Protein AF-A0AA46C7Y7-F1 (afdb_monomer)

Secondary structure (DSSP, 8-state):
-HHHHHHHHHHHHHHHHHHSS----HHHHHHHHHHHHHHHHHT-HHHHHHTS-TT-EEEEEEEETTEEEEEEEEHHHHHHHHHHHHHHHHHHTTTS-HHHH------------TT-----------

Radius of gyration: 21.52 Å; Cα contacts (8 Å, |Δi|>4): 70; chains: 1; bounding box: 58×38×58 Å

Solvent-accessible surface area (backbone atoms only — not comparable to full-atom values): 7944 Å² total; per-residue (Å²): 110,73,68,57,53,52,50,52,52,51,51,50,51,51,45,48,66,71,74,64,76,78,82,78,49,70,67,58,54,51,50,51,50,52,52,49,52,50,22,60,77,66,44,32,21,64,59,54,38,67,73,52,56,93,87,33,69,47,76,48,74,49,77,49,102,92,47,79,46,80,46,77,38,45,45,70,56,48,33,52,50,35,42,54,50,23,51,54,52,61,65,42,45,83,80,44,56,64,74,81,76,52,89,84,82,86,82,87,78,77,81,77,72,89,86,72,87,84,81,86,81,80,80,79,81,129

pLDDT: mean 71.37, std 18.83, range [26.92, 93.25]

Structure (mmCIF, N/CA/C/O backbone):
data_AF-A0AA46C7Y7-F1
#
_entry.id   AF-A0AA46C7Y7-F1
#
loop_
_atom_site.group_PDB
_atom_site.id
_atom_site.type_symbol
_atom_site.label_atom_id
_atom_site.label_alt_id
_atom_site.label_comp_id
_atom_site.label_asym_id
_atom_site.label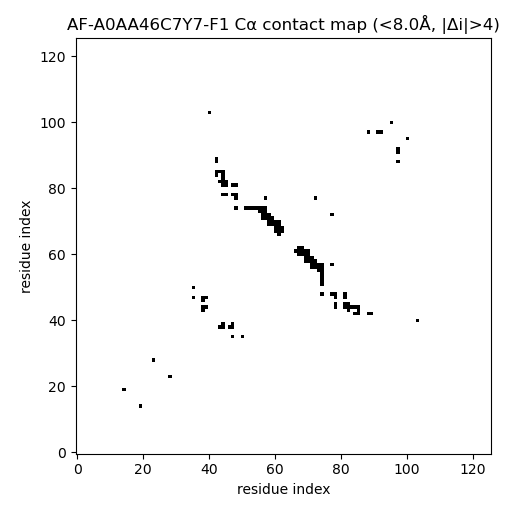_entity_id
_atom_site.label_seq_id
_atom_site.pdbx_PDB_ins_code
_atom_site.Cartn_x
_atom_site.Cartn_y
_atom_site.Cartn_z
_atom_site.occupancy
_atom_site.B_iso_or_equiv
_atom_site.auth_seq_id
_atom_site.auth_comp_id
_atom_site.auth_asym_id
_atom_site.auth_atom_id
_atom_site.pdbx_PDB_model_num
ATOM 1 N N . MET A 1 1 ? -34.610 -6.902 38.353 1.00 65.12 1 MET A N 1
ATOM 2 C CA . MET A 1 1 ? -34.869 -6.695 36.907 1.00 65.12 1 MET A CA 1
ATOM 3 C C . MET A 1 1 ? -33.937 -5.674 36.255 1.00 65.12 1 MET A C 1
ATOM 5 O O . MET A 1 1 ? -33.273 -6.054 35.306 1.00 65.12 1 MET A O 1
ATOM 9 N N . ARG A 1 2 ? -33.803 -4.434 36.758 1.00 75.06 2 ARG A N 1
ATOM 10 C CA . ARG A 1 2 ? -32.923 -3.405 36.148 1.00 75.06 2 ARG A CA 1
ATOM 11 C C . ARG A 1 2 ? -31.462 -3.840 35.938 1.00 75.06 2 ARG A C 1
ATOM 13 O O . ARG A 1 2 ? -30.895 -3.553 34.894 1.00 75.06 2 ARG A O 1
ATOM 20 N N . LEU A 1 3 ? -30.888 -4.580 36.890 1.00 81.44 3 LEU A N 1
ATOM 21 C CA . LEU A 1 3 ? -29.500 -5.056 36.811 1.00 81.44 3 LEU A CA 1
ATOM 22 C C . LEU A 1 3 ? -29.275 -6.090 35.688 1.00 81.44 3 LEU A C 1
ATOM 24 O O . LEU A 1 3 ? -28.250 -6.068 35.019 1.00 81.44 3 LEU A O 1
ATOM 28 N N . LEU A 1 4 ? -30.256 -6.971 35.462 1.00 83.50 4 LEU A N 1
ATOM 29 C CA . LEU A 1 4 ? -30.188 -8.003 34.422 1.00 83.50 4 LEU A CA 1
ATOM 30 C C . LEU A 1 4 ? -30.303 -7.395 33.024 1.00 83.50 4 LEU A C 1
ATOM 32 O O . LEU A 1 4 ? -29.602 -7.817 32.113 1.00 83.50 4 LEU A O 1
ATOM 36 N N . VAL A 1 5 ? -31.142 -6.367 32.875 1.00 83.50 5 VAL A N 1
ATOM 37 C CA . VAL A 1 5 ? -31.267 -5.618 31.619 1.00 83.50 5 VAL A CA 1
ATOM 38 C C . VAL A 1 5 ? -29.961 -4.887 31.301 1.00 83.50 5 VAL A C 1
ATOM 40 O O . VAL A 1 5 ? -29.490 -4.975 30.175 1.00 83.50 5 VAL A O 1
ATOM 43 N N . LEU A 1 6 ? -29.334 -4.258 32.302 1.00 91.12 6 LEU A N 1
ATOM 44 C CA . LEU A 1 6 ? -28.028 -3.601 32.165 1.00 91.12 6 LEU A CA 1
ATOM 45 C C . LEU A 1 6 ? -26.922 -4.570 31.725 1.00 91.12 6 LEU A C 1
ATOM 47 O O . LEU A 1 6 ? -26.170 -4.271 30.795 1.00 91.12 6 LEU A O 1
ATOM 51 N N . LEU A 1 7 ? -26.849 -5.744 32.353 1.00 90.06 7 LEU A N 1
ATOM 52 C CA . LEU A 1 7 ? -25.888 -6.786 31.985 1.00 90.06 7 LEU A CA 1
ATOM 53 C C . LEU A 1 7 ? -26.133 -7.318 30.570 1.00 90.06 7 LEU A C 1
ATOM 55 O O . LEU A 1 7 ? -25.180 -7.476 29.813 1.00 90.06 7 LEU A O 1
ATOM 59 N N . ALA A 1 8 ? -27.394 -7.526 30.186 1.00 87.81 8 ALA A N 1
ATOM 60 C CA . ALA A 1 8 ? -27.744 -7.952 28.835 1.00 87.81 8 ALA A CA 1
ATOM 61 C C . ALA A 1 8 ? -27.352 -6.899 27.786 1.00 87.81 8 ALA A C 1
ATOM 63 O O . ALA A 1 8 ? -26.785 -7.246 26.752 1.00 87.81 8 ALA A O 1
ATOM 64 N N . THR A 1 9 ? -27.575 -5.610 28.064 1.00 85.19 9 THR A N 1
ATOM 65 C CA . THR A 1 9 ? -27.142 -4.528 27.167 1.00 85.19 9 THR A CA 1
ATOM 66 C C . THR A 1 9 ? -25.624 -4.432 27.056 1.00 85.19 9 THR A C 1
ATOM 68 O O . THR A 1 9 ? -25.114 -4.287 25.951 1.00 85.19 9 THR A O 1
ATOM 71 N N . LEU A 1 10 ? -24.883 -4.569 28.159 1.00 88.19 10 LEU A N 1
ATOM 72 C CA . LEU A 1 10 ? -23.416 -4.555 28.129 1.00 88.19 10 LEU A CA 1
ATOM 73 C C . LEU A 1 10 ? -22.853 -5.755 27.364 1.00 88.19 10 LEU A C 1
ATOM 75 O O . LEU A 1 10 ? -21.933 -5.589 26.569 1.00 88.19 10 LEU A O 1
ATOM 79 N N . ALA A 1 11 ? -23.432 -6.942 27.550 1.00 84.19 11 ALA A N 1
ATOM 80 C CA . ALA A 1 11 ? -23.044 -8.141 26.817 1.00 84.19 11 ALA A CA 1
ATOM 81 C C . ALA A 1 11 ? -23.343 -8.021 25.315 1.00 84.19 11 ALA A C 1
ATOM 83 O O . ALA A 1 11 ? -22.519 -8.422 24.499 1.00 84.19 11 ALA A O 1
ATOM 84 N N . ALA A 1 12 ? -24.476 -7.422 24.939 1.00 82.81 12 ALA A N 1
ATOM 85 C CA . ALA A 1 12 ? -24.813 -7.170 23.541 1.00 82.81 12 ALA A CA 1
ATOM 86 C C . ALA A 1 12 ? -23.860 -6.154 22.895 1.00 82.81 12 ALA A C 1
ATOM 88 O O . ALA A 1 12 ? -23.371 -6.391 21.796 1.00 82.81 12 ALA A O 1
ATOM 89 N N . VAL A 1 13 ? -23.536 -5.058 23.589 1.00 79.75 13 VAL A N 1
ATOM 90 C CA . VAL A 1 13 ? -22.577 -4.054 23.101 1.00 79.75 13 VAL A CA 1
ATOM 91 C C . VAL A 1 13 ? -21.178 -4.653 22.978 1.00 79.75 13 VAL A C 1
ATOM 93 O O . VAL A 1 13 ? -20.547 -4.490 21.940 1.00 79.75 13 VAL A O 1
ATOM 96 N N . ALA A 1 14 ? -20.714 -5.402 23.980 1.00 75.44 14 ALA A N 1
ATOM 97 C CA . ALA A 1 14 ? -19.431 -6.098 23.923 1.00 75.44 14 ALA A CA 1
ATOM 98 C C . ALA A 1 14 ? -19.404 -7.148 22.802 1.00 75.44 14 ALA A C 1
ATOM 100 O O . ALA A 1 14 ? -18.421 -7.240 22.077 1.00 75.44 14 ALA A O 1
ATOM 101 N N . GLY A 1 15 ? -20.494 -7.894 22.610 1.00 72.00 15 GLY A N 1
ATOM 102 C CA . GLY A 1 15 ? -20.641 -8.862 21.526 1.00 72.00 15 GLY A CA 1
ATOM 103 C C . GLY A 1 15 ? -20.579 -8.204 20.151 1.00 72.00 15 GLY A C 1
ATOM 104 O O . GLY A 1 15 ? -19.805 -8.636 19.311 1.00 72.00 15 GLY A O 1
ATOM 105 N N . VAL A 1 16 ? -21.311 -7.112 19.928 1.00 69.00 16 VAL A N 1
ATOM 106 C CA . VAL A 1 16 ? -21.261 -6.363 18.661 1.00 69.00 16 VAL A CA 1
ATOM 107 C C . VAL A 1 16 ? -19.881 -5.742 18.439 1.00 69.00 16 VAL A C 1
ATOM 109 O O . VAL A 1 16 ? -19.365 -5.795 17.328 1.00 69.00 16 VAL A O 1
ATOM 112 N N . TYR A 1 17 ? -19.242 -5.212 19.482 1.00 62.38 17 TYR A N 1
ATOM 113 C CA . TYR A 1 17 ? -17.912 -4.609 19.368 1.00 62.38 17 TYR A CA 1
ATOM 114 C C . TYR A 1 17 ? -16.823 -5.646 19.056 1.00 62.38 17 TYR A C 1
ATOM 116 O O . TYR A 1 17 ? -15.897 -5.368 18.299 1.00 62.38 17 TYR A O 1
ATOM 124 N N . ASN A 1 18 ? -16.945 -6.852 19.615 1.00 65.12 18 ASN A N 1
ATOM 125 C CA . ASN A 1 18 ? -15.943 -7.906 19.475 1.00 65.12 18 ASN A CA 1
ATOM 126 C C . ASN A 1 18 ? -16.187 -8.803 18.247 1.00 65.12 18 ASN A C 1
ATOM 128 O O . ASN A 1 18 ? -15.240 -9.311 17.658 1.00 65.12 18 ASN A O 1
ATOM 132 N N . TYR A 1 19 ? -17.447 -8.987 17.843 1.00 57.97 19 TYR A N 1
ATOM 133 C CA . TYR A 1 19 ? -17.847 -9.852 16.726 1.00 57.97 19 TYR A CA 1
ATOM 134 C C . TYR A 1 19 ? -18.083 -9.075 15.421 1.00 57.97 19 TYR A C 1
ATOM 136 O O . TYR A 1 19 ? -18.071 -9.658 14.343 1.00 57.97 19 TYR A O 1
ATOM 144 N N . GLY A 1 20 ? -18.312 -7.762 15.504 1.00 50.38 20 GLY A N 1
ATOM 145 C CA . GLY A 1 20 ? -18.871 -6.973 14.409 1.00 50.38 20 GLY A CA 1
ATOM 146 C C . GLY A 1 20 ? -17.904 -6.155 13.556 1.00 50.38 20 GLY A C 1
ATOM 147 O O . GLY A 1 20 ? -18.408 -5.378 12.752 1.00 50.38 20 GLY A O 1
ATOM 148 N N . GLY A 1 21 ? -16.570 -6.252 13.675 1.00 49.78 21 GLY A N 1
ATOM 149 C CA . GLY A 1 21 ? -15.771 -5.326 12.851 1.00 49.78 21 GLY A CA 1
ATOM 150 C C . GLY A 1 21 ? -14.274 -5.486 12.628 1.00 49.78 21 GLY A C 1
ATOM 151 O O . GLY A 1 21 ? -13.762 -4.697 11.846 1.00 49.78 21 GLY A O 1
ATOM 152 N N . ASN A 1 22 ? -13.551 -6.430 13.241 1.00 54.91 22 ASN A N 1
ATOM 153 C CA . ASN A 1 22 ? -12.073 -6.387 13.178 1.00 54.91 22 ASN A CA 1
ATOM 154 C C . ASN A 1 22 ? -11.368 -7.706 12.832 1.00 54.91 22 ASN A C 1
ATOM 156 O O . ASN A 1 22 ? -10.139 -7.751 12.834 1.00 54.91 22 ASN A O 1
ATOM 160 N N . ALA A 1 23 ? -12.101 -8.777 12.530 1.00 61.22 23 ALA A N 1
ATOM 161 C CA . ALA A 1 23 ? -11.480 -10.020 12.089 1.00 61.22 23 ALA A CA 1
ATOM 162 C C . ALA A 1 23 ? -11.383 -10.023 10.559 1.00 61.22 23 ALA A C 1
ATOM 164 O O . ALA A 1 23 ? -12.356 -10.324 9.871 1.00 61.22 23 ALA A O 1
ATOM 165 N N . LEU A 1 24 ? -10.213 -9.653 10.033 1.00 65.12 24 LEU A N 1
ATOM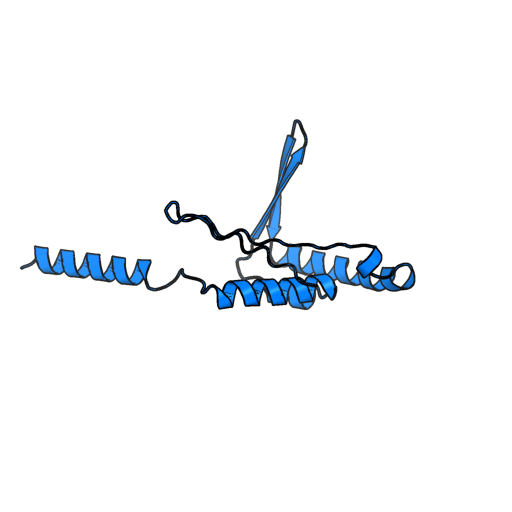 166 C CA . LEU A 1 24 ? -9.858 -9.985 8.656 1.00 65.12 24 LEU A CA 1
ATOM 167 C C . LEU A 1 24 ? -9.711 -11.506 8.572 1.00 65.12 24 LEU A C 1
ATOM 169 O O . LEU A 1 24 ? -8.943 -12.093 9.337 1.00 65.12 24 LEU A O 1
ATOM 173 N N . ASP A 1 25 ? -10.463 -12.134 7.672 1.00 77.50 25 ASP A N 1
ATOM 174 C CA . ASP A 1 25 ? -10.339 -13.570 7.424 1.00 77.50 25 ASP A CA 1
ATOM 175 C C . ASP A 1 25 ? -8.964 -13.888 6.814 1.00 77.50 25 ASP A C 1
ATOM 177 O O . ASP A 1 25 ? -8.406 -13.090 6.055 1.00 77.50 25 ASP A O 1
ATOM 181 N N . GLU A 1 26 ? -8.412 -15.064 7.109 1.00 78.81 26 GLU A N 1
ATOM 182 C CA . GLU A 1 26 ? -7.098 -15.476 6.602 1.00 78.81 26 GLU A CA 1
ATOM 183 C C . GLU A 1 26 ? -7.067 -15.457 5.068 1.00 78.81 26 GLU A C 1
ATOM 185 O O . GLU A 1 26 ? -6.072 -15.042 4.469 1.00 78.81 26 GLU A O 1
ATOM 190 N N . ALA A 1 27 ? -8.172 -15.847 4.420 1.00 79.38 27 ALA A N 1
ATOM 191 C CA . ALA A 1 27 ? -8.284 -15.776 2.970 1.00 79.38 27 ALA A CA 1
ATOM 192 C C . ALA A 1 27 ? -8.192 -14.330 2.464 1.00 79.38 27 ALA A C 1
ATOM 194 O O . ALA A 1 27 ? -7.443 -14.070 1.528 1.00 79.38 27 ALA A O 1
ATOM 195 N N . GLN A 1 28 ? -8.856 -13.380 3.127 1.00 79.19 28 GLN A N 1
ATOM 196 C CA . GLN A 1 28 ? -8.796 -11.961 2.759 1.00 79.19 28 GLN A CA 1
ATOM 197 C C . GLN A 1 28 ? -7.385 -11.388 2.922 1.00 79.19 28 GLN A C 1
ATOM 199 O O . GLN A 1 28 ? -6.918 -10.645 2.060 1.00 79.19 28 GLN A O 1
ATOM 204 N N . VAL A 1 29 ? -6.684 -11.753 4.000 1.00 82.62 29 VAL A N 1
ATOM 205 C CA . VAL A 1 29 ? -5.293 -11.334 4.232 1.00 82.62 29 VAL A CA 1
ATOM 206 C C . VAL A 1 29 ? -4.374 -11.907 3.155 1.00 82.62 29 VAL A C 1
ATOM 208 O O . VAL A 1 29 ? -3.558 -11.185 2.582 1.00 82.62 29 VAL A O 1
ATOM 211 N N . ARG A 1 30 ? -4.513 -13.197 2.843 1.00 83.31 30 ARG A N 1
ATOM 212 C CA . ARG A 1 30 ? -3.712 -13.864 1.811 1.00 83.31 30 ARG A CA 1
ATOM 213 C C . ARG A 1 30 ? -3.962 -13.271 0.428 1.00 83.31 30 ARG A C 1
ATOM 215 O O . ARG A 1 30 ? -2.998 -13.015 -0.289 1.00 83.31 30 ARG A O 1
ATOM 222 N N . ASP A 1 31 ? -5.217 -13.027 0.072 1.00 87.75 31 ASP A N 1
ATOM 223 C CA . ASP A 1 31 ? -5.589 -12.456 -1.222 1.00 87.75 31 ASP A CA 1
ATOM 224 C C . ASP A 1 31 ? -5.080 -11.018 -1.357 1.00 87.75 31 ASP A C 1
ATOM 226 O O . ASP A 1 31 ? -4.539 -10.654 -2.404 1.00 87.75 31 ASP A O 1
ATOM 230 N N . PHE A 1 32 ? -5.156 -10.226 -0.281 1.00 86.38 32 PHE A N 1
ATOM 231 C CA . PHE A 1 32 ? -4.556 -8.895 -0.231 1.00 86.38 32 PHE A CA 1
ATOM 232 C C . PHE A 1 32 ? -3.053 -8.951 -0.513 1.00 86.38 32 PHE A C 1
ATOM 234 O O . PHE A 1 32 ? -2.565 -8.241 -1.391 1.00 86.38 32 PHE A O 1
ATOM 241 N N . TYR A 1 33 ? -2.312 -9.819 0.182 1.00 85.69 33 TYR A N 1
ATOM 242 C CA . TYR A 1 33 ? -0.870 -9.924 -0.031 1.00 85.69 33 TYR A CA 1
ATOM 243 C C . TYR A 1 33 ? -0.513 -10.497 -1.403 1.00 85.69 33 TYR A C 1
ATOM 245 O O . TYR A 1 33 ? 0.442 -10.026 -2.007 1.00 85.69 33 TYR A O 1
ATOM 253 N N . ALA A 1 34 ? -1.287 -11.438 -1.946 1.00 87.62 34 ALA A N 1
ATOM 254 C CA . ALA A 1 34 ? -1.075 -11.947 -3.300 1.00 87.62 34 ALA A CA 1
ATOM 255 C C . ALA A 1 34 ? -1.285 -10.858 -4.368 1.00 87.62 34 ALA A C 1
ATOM 257 O O . ALA A 1 34 ? -0.502 -10.754 -5.317 1.00 87.62 34 ALA A O 1
ATOM 258 N N . ALA A 1 35 ? -2.317 -10.024 -4.209 1.00 89.31 35 ALA A N 1
ATOM 259 C CA . ALA A 1 35 ? -2.562 -8.873 -5.075 1.00 89.31 35 ALA A CA 1
ATOM 260 C C . ALA A 1 35 ? -1.451 -7.820 -4.940 1.00 89.31 35 ALA A C 1
ATOM 262 O O . ALA A 1 35 ? -0.956 -7.315 -5.951 1.00 89.31 35 ALA A O 1
ATOM 263 N N . HIS A 1 36 ? -1.005 -7.556 -3.711 1.00 88.69 36 HIS A N 1
ATOM 264 C CA . HIS A 1 36 ? 0.108 -6.658 -3.425 1.00 88.69 36 HIS A CA 1
ATOM 265 C C . HIS A 1 36 ? 1.412 -7.129 -4.081 1.00 88.69 36 HIS A C 1
ATOM 267 O O . HIS A 1 36 ? 2.046 -6.368 -4.810 1.00 88.69 36 HIS A O 1
ATOM 273 N N . ASP A 1 37 ? 1.770 -8.402 -3.914 1.00 84.00 37 ASP A N 1
ATOM 274 C CA . ASP A 1 37 ? 2.933 -9.039 -4.542 1.00 84.00 37 ASP A CA 1
ATOM 275 C C . ASP A 1 37 ? 2.899 -8.920 -6.066 1.00 84.00 37 ASP A C 1
ATOM 277 O O . ASP A 1 37 ? 3.899 -8.590 -6.711 1.00 84.00 37 ASP A O 1
ATOM 281 N N . LYS A 1 38 ? 1.730 -9.189 -6.657 1.00 86.44 38 LYS A N 1
ATOM 282 C CA . LYS A 1 38 ? 1.525 -9.082 -8.100 1.00 86.44 38 LYS A CA 1
ATOM 283 C C . LYS A 1 38 ? 1.747 -7.649 -8.580 1.00 86.44 38 LYS A C 1
ATOM 285 O O . LYS A 1 38 ? 2.415 -7.464 -9.594 1.00 86.44 38 LYS A O 1
ATOM 290 N N . ALA A 1 39 ? 1.225 -6.657 -7.863 1.00 87.19 39 ALA A N 1
ATOM 291 C CA . ALA A 1 39 ? 1.388 -5.249 -8.212 1.00 87.19 39 ALA A CA 1
ATOM 292 C C . ALA A 1 39 ? 2.845 -4.778 -8.050 1.00 87.19 39 ALA A C 1
ATOM 294 O O . ALA A 1 39 ? 3.364 -4.087 -8.925 1.00 87.19 39 ALA A O 1
ATOM 295 N N . MET A 1 40 ? 3.539 -5.224 -6.997 1.00 81.62 40 MET A N 1
ATOM 296 C CA . MET A 1 40 ? 4.966 -4.952 -6.782 1.00 81.62 40 MET A CA 1
ATOM 297 C C . MET A 1 40 ? 5.830 -5.521 -7.914 1.00 81.62 40 MET A C 1
ATOM 299 O O . MET A 1 40 ? 6.594 -4.782 -8.536 1.00 81.62 40 MET A O 1
ATOM 303 N N . ARG A 1 41 ? 5.676 -6.813 -8.244 1.00 80.19 41 ARG A N 1
ATOM 304 C CA . ARG A 1 41 ? 6.416 -7.456 -9.350 1.00 80.19 41 ARG A CA 1
ATOM 305 C C . ARG A 1 41 ? 6.058 -6.860 -10.712 1.00 80.19 41 ARG A C 1
ATOM 307 O O . ARG A 1 41 ? 6.923 -6.681 -11.566 1.00 80.19 41 ARG A O 1
ATOM 314 N N . GLY A 1 42 ? 4.783 -6.531 -10.907 1.00 81.69 42 GLY A N 1
ATOM 315 C CA . GLY A 1 42 ? 4.277 -5.882 -12.113 1.00 81.69 42 GLY A CA 1
ATOM 316 C C . GLY A 1 42 ? 4.692 -4.419 -12.259 1.00 81.69 42 GLY A C 1
ATOM 317 O O . GLY A 1 42 ? 4.493 -3.857 -13.334 1.00 81.69 42 GLY A O 1
ATOM 318 N N . GLN A 1 43 ? 5.281 -3.814 -11.218 1.00 81.50 43 GLN A N 1
ATOM 319 C CA . GLN A 1 43 ? 5.598 -2.383 -11.165 1.00 81.50 43 GLN A CA 1
A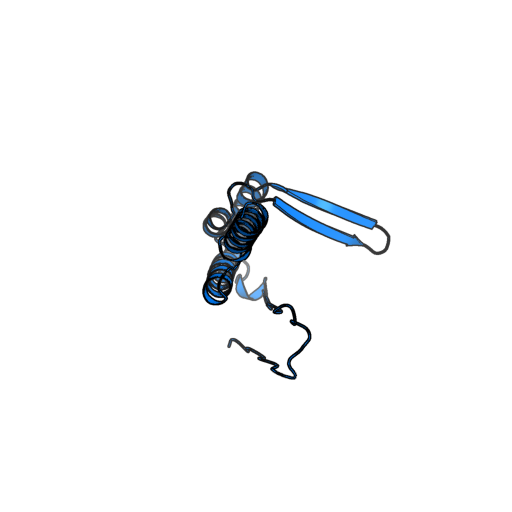TOM 320 C C . GLN A 1 43 ? 4.348 -1.540 -11.467 1.00 81.50 43 GLN A C 1
ATOM 322 O O . GLN A 1 43 ? 4.379 -0.578 -12.238 1.00 81.50 43 GLN A O 1
ATOM 327 N N . ASP A 1 44 ? 3.222 -1.950 -10.886 1.00 85.56 44 ASP A N 1
ATOM 328 C CA . ASP A 1 44 ? 1.906 -1.361 -11.098 1.00 85.56 44 ASP A CA 1
ATOM 329 C C . ASP A 1 44 ? 1.562 -0.424 -9.935 1.00 85.56 44 ASP A C 1
ATOM 331 O O . ASP A 1 44 ? 0.912 -0.791 -8.953 1.00 85.56 44 ASP A O 1
ATOM 335 N N . GLY A 1 45 ? 2.056 0.812 -10.038 1.00 86.06 45 GLY A N 1
ATOM 336 C CA . GLY A 1 45 ? 1.823 1.851 -9.035 1.00 86.06 45 GLY A CA 1
ATOM 337 C C . GLY A 1 45 ? 0.348 2.238 -8.875 1.00 86.06 45 GLY A C 1
ATOM 338 O O . GLY A 1 45 ? -0.048 2.679 -7.796 1.00 86.06 45 GLY A O 1
ATOM 339 N N . GLU A 1 46 ? -0.475 2.045 -9.910 1.00 89.56 46 GLU A N 1
ATOM 340 C CA . GLU A 1 46 ? -1.910 2.327 -9.853 1.00 89.56 46 GLU A CA 1
ATOM 341 C C . GLU A 1 46 ? -2.634 1.256 -9.036 1.00 89.56 46 GLU A C 1
ATOM 343 O O . GLU A 1 46 ? -3.377 1.593 -8.111 1.00 89.56 46 GLU A O 1
ATOM 348 N N . ALA A 1 47 ? -2.335 -0.023 -9.284 1.00 90.94 47 ALA A N 1
ATOM 349 C CA . ALA A 1 47 ? -2.838 -1.121 -8.466 1.00 90.94 47 ALA A CA 1
ATOM 350 C C . ALA A 1 47 ? -2.407 -0.970 -6.996 1.00 90.94 47 ALA A C 1
ATOM 352 O O . ALA A 1 47 ? -3.245 -1.087 -6.101 1.00 90.94 47 ALA A O 1
ATOM 353 N N . LEU A 1 48 ? -1.135 -0.632 -6.736 1.00 89.06 48 LEU A N 1
ATOM 354 C CA . LEU A 1 48 ? -0.628 -0.353 -5.382 1.00 89.06 48 LEU A CA 1
ATOM 355 C C . LEU A 1 48 ? -1.399 0.781 -4.697 1.00 89.06 48 LEU A C 1
ATOM 357 O O . LEU A 1 48 ? -1.791 0.651 -3.538 1.00 89.06 48 LEU A O 1
ATOM 361 N N . CYS A 1 49 ? -1.670 1.876 -5.409 1.00 91.56 49 CYS A N 1
ATOM 362 C CA . CYS A 1 49 ? -2.464 2.981 -4.878 1.00 91.56 49 CYS A CA 1
ATOM 363 C C . CYS A 1 49 ? -3.920 2.570 -4.594 1.00 91.56 49 CYS A C 1
ATOM 365 O O . CYS A 1 49 ? -4.461 2.921 -3.541 1.00 91.56 49 CYS A O 1
ATOM 367 N N . ALA A 1 50 ? -4.556 1.810 -5.489 1.00 92.62 50 ALA A N 1
ATOM 368 C CA . ALA A 1 50 ? -5.947 1.375 -5.354 1.00 92.62 50 ALA A CA 1
ATOM 369 C C . ALA A 1 50 ? -6.180 0.489 -4.119 1.00 92.62 50 ALA A C 1
ATOM 371 O O . ALA A 1 50 ? -7.248 0.554 -3.515 1.00 92.62 50 ALA A O 1
ATOM 372 N N . MET A 1 51 ? -5.169 -0.280 -3.705 1.00 89.88 51 MET A N 1
ATOM 373 C CA . MET A 1 51 ? -5.220 -1.129 -2.509 1.00 89.88 51 MET A CA 1
ATOM 374 C C . MET A 1 51 ? -5.140 -0.355 -1.184 1.00 89.88 51 MET A C 1
ATOM 376 O O . MET A 1 51 ? -5.405 -0.924 -0.126 1.00 89.88 51 MET A O 1
ATOM 380 N N . THR A 1 52 ? -4.777 0.930 -1.199 1.00 90.38 52 THR A N 1
ATOM 381 C CA . THR A 1 52 ? -4.708 1.727 0.034 1.00 90.38 52 THR A CA 1
ATOM 382 C C . THR A 1 52 ? -6.098 2.126 0.530 1.00 90.38 52 THR A C 1
ATOM 384 O O . THR A 1 52 ? -7.017 2.369 -0.255 1.00 90.38 52 THR A O 1
ATOM 387 N N . ALA A 1 53 ? -6.265 2.254 1.847 1.00 89.38 53 ALA A N 1
ATOM 388 C CA . ALA A 1 53 ? -7.482 2.804 2.445 1.00 89.38 53 ALA A CA 1
ATOM 389 C C . ALA A 1 53 ? -7.553 4.339 2.271 1.00 89.38 53 ALA A C 1
ATOM 391 O O . ALA A 1 53 ? -6.516 4.986 2.092 1.00 89.38 53 ALA A O 1
ATOM 392 N N . PRO A 1 54 ? -8.739 4.974 2.331 1.00 87.00 54 PRO A N 1
ATOM 393 C CA . PRO A 1 54 ? -8.846 6.435 2.261 1.00 87.00 54 PRO A CA 1
ATOM 394 C C . PRO A 1 54 ? -8.033 7.155 3.349 1.00 87.00 54 PRO A C 1
ATOM 396 O O . PRO A 1 54 ? -7.357 8.135 3.059 1.00 87.00 54 PRO A O 1
ATOM 399 N N . ALA A 1 55 ? -8.029 6.618 4.573 1.00 89.31 55 ALA A N 1
ATOM 400 C CA . ALA A 1 55 ? -7.261 7.129 5.712 1.00 89.31 55 ALA A CA 1
ATOM 401 C C . ALA A 1 55 ? -5.874 6.468 5.851 1.00 89.31 55 ALA A C 1
ATOM 403 O O . ALA A 1 55 ? -5.383 6.263 6.957 1.00 89.31 55 ALA A O 1
ATOM 404 N N . PHE A 1 56 ? -5.263 6.059 4.736 1.00 88.56 56 PHE A N 1
ATOM 405 C CA . PHE A 1 56 ? -3.968 5.388 4.754 1.00 88.56 56 PHE A CA 1
ATOM 406 C C . PHE A 1 56 ? -2.844 6.309 5.247 1.00 88.56 56 PHE A C 1
ATOM 408 O O . PHE A 1 56 ? -2.649 7.415 4.734 1.00 88.56 56 PHE A O 1
ATOM 415 N N . GLU A 1 57 ? -2.057 5.782 6.183 1.00 89.25 57 GLU A N 1
ATOM 416 C CA . GLU A 1 57 ? -0.802 6.353 6.654 1.00 89.25 57 GLU A CA 1
ATOM 417 C C . GLU A 1 57 ? 0.250 5.239 6.707 1.00 89.25 57 GLU A C 1
ATOM 419 O O . GLU A 1 57 ? 0.043 4.202 7.340 1.00 89.25 57 GLU A O 1
ATOM 424 N N . MET A 1 58 ? 1.389 5.452 6.052 1.00 83.75 58 MET A N 1
ATOM 425 C CA . MET A 1 58 ? 2.558 4.588 6.182 1.00 83.75 58 MET A CA 1
ATOM 426 C C . MET A 1 58 ? 3.573 5.260 7.095 1.00 83.75 58 MET A C 1
ATOM 428 O O . MET A 1 58 ? 3.939 6.410 6.881 1.00 83.75 58 MET A O 1
ATOM 432 N N . VAL A 1 59 ? 4.072 4.525 8.084 1.00 85.88 59 VAL A N 1
ATOM 433 C CA . VAL A 1 59 ? 5.142 4.994 8.964 1.00 85.88 59 VAL A CA 1
ATOM 434 C C . VAL A 1 59 ? 6.364 4.111 8.760 1.00 85.88 59 VAL A C 1
ATOM 436 O O . VAL A 1 59 ? 6.347 2.933 9.111 1.0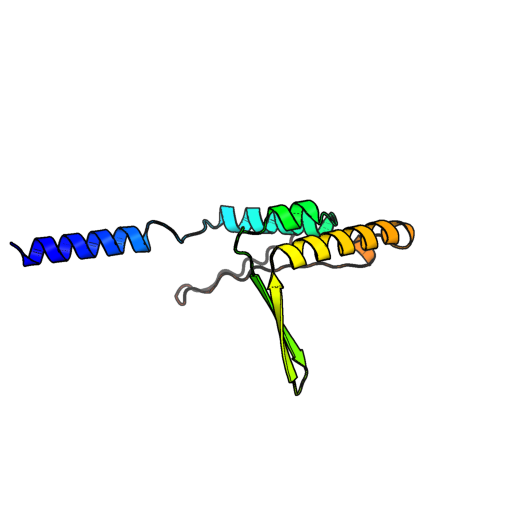0 85.88 59 VAL A O 1
ATOM 439 N N . VAL A 1 60 ? 7.437 4.685 8.224 1.00 80.12 60 VAL A N 1
ATOM 440 C CA . VAL A 1 60 ? 8.733 4.020 8.073 1.00 80.12 60 VAL A CA 1
ATOM 441 C C . VAL A 1 60 ? 9.669 4.515 9.168 1.00 80.12 60 VAL A C 1
ATOM 443 O O . VAL A 1 60 ? 9.891 5.716 9.332 1.00 80.12 60 VAL A O 1
ATOM 446 N N . LEU A 1 61 ? 10.212 3.581 9.946 1.00 78.88 61 LEU A N 1
ATOM 447 C CA . LEU A 1 61 ? 11.210 3.861 10.973 1.00 78.88 61 LEU A CA 1
ATOM 448 C C . LEU A 1 61 ? 12.588 3.473 10.442 1.00 78.88 61 LEU A C 1
ATOM 450 O O . LEU A 1 61 ? 12.935 2.295 10.403 1.00 78.88 61 LEU A O 1
ATOM 454 N N . TYR A 1 62 ? 13.387 4.466 10.070 1.00 75.56 62 TYR A N 1
ATOM 455 C CA . TYR A 1 62 ? 14.790 4.267 9.735 1.00 75.56 62 TYR A CA 1
ATOM 456 C C . TYR A 1 62 ? 15.591 4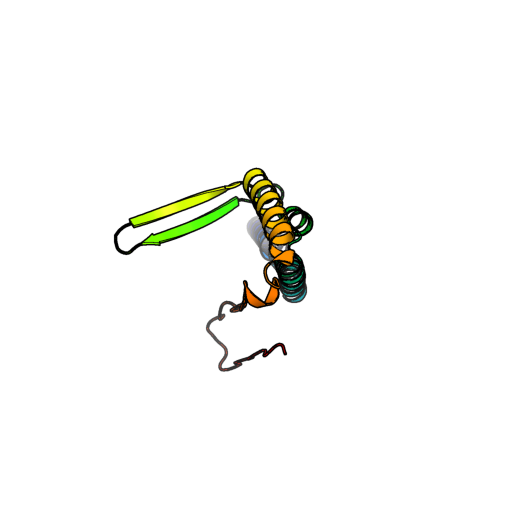.234 11.029 1.00 75.56 62 TYR A C 1
ATOM 458 O O . TYR A 1 62 ? 15.629 5.220 11.765 1.00 75.56 62 TYR A O 1
ATOM 466 N N . ARG A 1 63 ? 16.204 3.091 11.329 1.00 75.38 63 ARG A N 1
ATOM 467 C CA . ARG A 1 63 ? 17.140 2.950 12.445 1.00 75.38 63 ARG A CA 1
ATOM 468 C C . ARG A 1 63 ? 18.551 2.880 11.884 1.00 75.38 63 ARG A C 1
ATOM 470 O O . ARG A 1 63 ? 18.885 1.933 11.184 1.00 75.38 63 ARG A O 1
ATOM 477 N N . MET A 1 64 ? 19.344 3.891 12.198 1.00 74.69 64 MET A N 1
ATOM 478 C CA . MET A 1 64 ? 20.796 3.896 12.051 1.00 74.69 64 MET A CA 1
ATOM 479 C C . MET A 1 64 ? 21.403 3.861 13.456 1.00 74.69 64 MET A C 1
ATOM 481 O O . MET A 1 64 ? 20.740 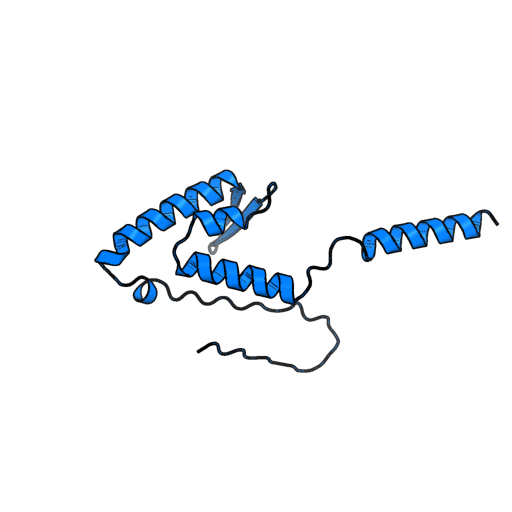4.294 14.398 1.00 74.69 64 MET A O 1
A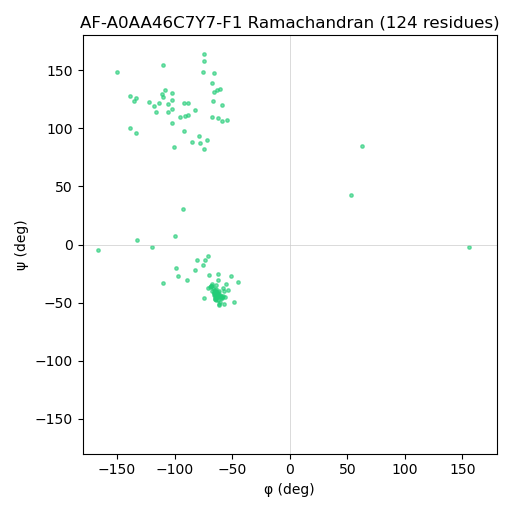TOM 485 N N . ASP A 1 65 ? 22.629 3.357 13.606 1.00 74.00 65 ASP A N 1
ATOM 486 C CA . ASP A 1 65 ? 23.239 2.976 14.896 1.00 74.00 65 ASP A CA 1
ATOM 487 C C . ASP A 1 65 ? 23.052 3.985 16.050 1.00 74.00 65 ASP A C 1
ATOM 489 O O . ASP A 1 65 ? 22.909 3.577 17.201 1.00 74.00 65 ASP A O 1
ATOM 493 N N . SER A 1 66 ? 22.983 5.292 15.763 1.00 71.50 66 SER A N 1
ATOM 494 C CA . SER A 1 66 ? 22.727 6.348 16.757 1.00 71.50 66 SER A CA 1
ATOM 495 C C . SER A 1 66 ? 21.463 7.193 16.526 1.00 71.50 66 SER A C 1
ATOM 497 O O . SER A 1 66 ? 21.170 8.071 17.338 1.00 71.50 66 SER A O 1
ATOM 499 N N . HIS A 1 67 ? 20.698 6.967 15.451 1.00 65.38 67 HIS A N 1
ATOM 500 C CA . HIS A 1 67 ? 19.546 7.800 15.088 1.00 65.38 67 HIS A CA 1
ATOM 501 C C . HIS A 1 67 ? 18.354 6.969 14.613 1.00 65.38 67 HIS A C 1
ATOM 503 O O . HIS A 1 67 ? 18.454 6.173 13.681 1.00 65.38 67 HIS A O 1
ATOM 509 N N . GLN A 1 68 ? 17.191 7.214 15.218 1.00 75.62 68 GLN A N 1
ATOM 510 C CA . GLN A 1 68 ? 15.915 6.734 14.702 1.00 75.62 68 GLN A CA 1
ATOM 511 C C . GLN A 1 68 ? 15.187 7.893 14.018 1.00 75.62 68 GLN A C 1
ATOM 513 O O . GLN A 1 68 ? 14.809 8.863 14.672 1.00 75.62 68 GLN A O 1
ATOM 518 N N . GLN A 1 69 ? 14.959 7.783 12.714 1.00 80.38 69 GLN A N 1
ATOM 519 C CA . GLN A 1 69 ? 14.156 8.729 11.952 1.00 80.38 69 GLN A CA 1
ATOM 520 C C . GLN A 1 69 ? 12.803 8.099 11.629 1.00 80.38 69 GLN A C 1
ATOM 522 O O . GLN A 1 69 ? 12.721 7.057 10.982 1.00 80.38 69 GLN A O 1
ATOM 527 N N . ARG A 1 70 ? 11.727 8.746 12.078 1.00 83.69 70 ARG A N 1
ATOM 528 C CA . ARG A 1 70 ? 10.360 8.393 11.698 1.00 83.69 70 ARG A CA 1
ATOM 529 C C . ARG A 1 70 ? 9.965 9.213 10.479 1.00 83.69 70 ARG A C 1
ATOM 531 O O . ARG A 1 70 ? 9.965 10.438 10.547 1.00 83.69 70 ARG A O 1
ATOM 538 N N . GLN A 1 71 ? 9.611 8.542 9.394 1.00 82.50 71 GLN A N 1
ATOM 539 C CA . GLN A 1 71 ? 8.973 9.161 8.242 1.00 82.50 71 GLN A CA 1
ATOM 540 C C . GLN A 1 71 ? 7.532 8.681 8.163 1.00 82.50 71 GLN A C 1
ATOM 542 O O . GLN A 1 71 ? 7.268 7.483 8.233 1.00 82.50 71 GLN A O 1
ATOM 547 N N . THR A 1 72 ? 6.613 9.628 8.034 1.00 88.25 72 THR A N 1
ATOM 548 C CA . THR A 1 72 ? 5.199 9.356 7.797 1.00 88.25 72 THR A CA 1
ATOM 549 C C . THR A 1 72 ? 4.874 9.750 6.361 1.00 88.25 72 THR A C 1
ATOM 551 O O . THR A 1 72 ? 5.245 10.836 5.917 1.00 88.25 72 THR A O 1
ATOM 554 N N . THR A 1 73 ? 4.181 8.874 5.646 1.00 87.69 73 THR A N 1
ATOM 555 C CA . THR A 1 73 ? 3.773 9.047 4.254 1.00 87.69 73 THR A CA 1
ATOM 556 C C . THR A 1 73 ? 2.257 8.939 4.164 1.00 87.69 73 THR A C 1
ATOM 558 O O . THR A 1 73 ? 1.670 7.931 4.565 1.00 87.69 73 THR A O 1
ATOM 561 N N . THR A 1 74 ? 1.614 9.980 3.639 1.00 93.06 74 THR A N 1
ATOM 562 C CA . THR A 1 74 ? 0.163 9.987 3.403 1.00 93.06 74 THR A CA 1
ATOM 563 C C . THR A 1 74 ? -0.200 9.127 2.194 1.00 93.06 74 THR A C 1
ATOM 565 O O . THR A 1 74 ? 0.650 8.833 1.351 1.00 93.06 74 THR A O 1
ATOM 568 N N . ARG A 1 75 ? -1.483 8.772 2.049 1.00 90.44 75 ARG A N 1
ATOM 569 C CA . ARG A 1 75 ? -2.005 8.118 0.835 1.00 90.44 75 ARG A CA 1
ATOM 570 C C . ARG A 1 75 ? -1.564 8.823 -0.449 1.00 90.44 75 ARG A C 1
ATOM 572 O O . ARG A 1 75 ? -1.075 8.179 -1.368 1.00 90.44 75 ARG A O 1
ATOM 579 N N . GLU A 1 76 ? -1.733 10.140 -0.506 1.00 93.25 76 GLU A N 1
ATOM 580 C CA . GLU A 1 76 ? -1.437 10.934 -1.700 1.00 93.25 76 GLU A CA 1
ATOM 581 C C . GLU A 1 76 ? 0.058 10.889 -2.050 1.00 93.25 76 GLU A C 1
ATOM 583 O O . GLU A 1 76 ? 0.427 10.645 -3.199 1.00 93.25 76 GLU A O 1
ATOM 588 N N . GLN A 1 77 ? 0.925 11.006 -1.038 1.00 90.81 77 GLN A N 1
ATOM 589 C CA . GLN A 1 77 ? 2.373 10.865 -1.194 1.00 90.81 77 GLN A CA 1
ATOM 590 C C . GLN A 1 77 ? 2.773 9.445 -1.620 1.00 90.81 77 GLN A C 1
ATOM 592 O O . GLN A 1 77 ? 3.625 9.287 -2.491 1.00 90.81 77 GLN A O 1
ATOM 597 N N . TYR A 1 78 ? 2.144 8.415 -1.048 1.00 89.38 78 TYR A N 1
ATOM 598 C CA . TYR A 1 78 ? 2.391 7.012 -1.385 1.00 89.38 78 TYR A CA 1
ATOM 599 C C . TYR A 1 78 ? 1.995 6.697 -2.832 1.00 89.38 78 TYR A C 1
ATOM 601 O O . TYR A 1 78 ? 2.780 6.117 -3.579 1.00 89.38 78 TYR A O 1
ATOM 609 N N . CYS A 1 79 ? 0.803 7.121 -3.252 1.00 91.38 79 CYS A N 1
ATOM 610 C CA . CYS A 1 79 ? 0.311 6.929 -4.613 1.00 91.38 79 CYS A CA 1
ATOM 611 C C . CYS A 1 79 ? 1.193 7.639 -5.643 1.00 91.38 79 CYS A C 1
ATOM 613 O O . CYS A 1 79 ? 1.557 7.046 -6.658 1.00 91.38 79 CYS A O 1
ATOM 615 N N . LYS A 1 80 ? 1.592 8.886 -5.359 1.00 90.31 80 LYS A N 1
ATOM 616 C CA . LYS A 1 80 ? 2.509 9.638 -6.218 1.00 90.31 80 LYS A CA 1
ATOM 617 C C . LYS A 1 80 ? 3.871 8.946 -6.329 1.00 90.31 80 LYS A C 1
ATOM 619 O O . LYS A 1 80 ? 4.324 8.679 -7.438 1.00 90.31 80 LYS A O 1
ATOM 624 N N . SER A 1 81 ? 4.476 8.600 -5.191 1.00 85.44 81 SER A N 1
ATOM 625 C CA . SER A 1 81 ? 5.794 7.955 -5.129 1.00 85.44 81 SER A CA 1
ATOM 626 C C . SER A 1 81 ? 5.821 6.619 -5.876 1.00 85.44 81 SER A C 1
ATOM 628 O O . SER A 1 81 ? 6.724 6.379 -6.673 1.00 85.44 81 SER A O 1
ATOM 630 N N . ASN A 1 82 ? 4.802 5.770 -5.703 1.00 83.19 82 ASN A N 1
ATOM 631 C CA . ASN A 1 82 ? 4.727 4.498 -6.427 1.00 83.19 82 ASN A CA 1
ATOM 632 C C . ASN A 1 82 ? 4.503 4.678 -7.929 1.00 83.19 82 ASN A C 1
ATOM 634 O O . ASN A 1 82 ? 5.037 3.897 -8.712 1.00 83.19 82 ASN A O 1
ATOM 638 N N . GLY A 1 83 ? 3.749 5.696 -8.350 1.00 78.62 83 GLY A N 1
ATOM 639 C CA . GLY A 1 83 ? 3.604 6.032 -9.766 1.00 78.62 83 GLY A CA 1
ATOM 640 C C . GLY A 1 83 ? 4.935 6.440 -10.406 1.00 78.62 83 GLY A C 1
ATOM 641 O O . GLY A 1 83 ? 5.279 5.947 -11.482 1.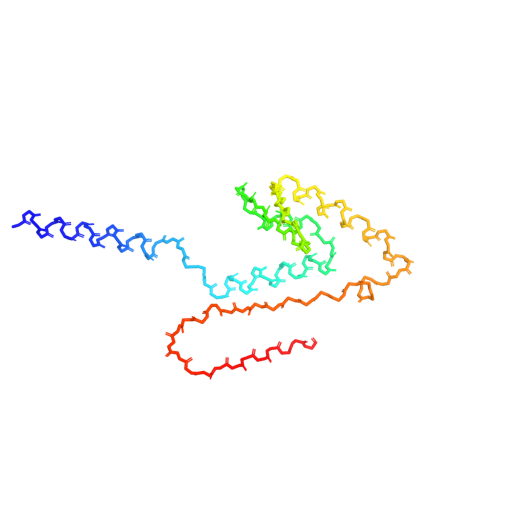00 78.62 83 GLY A O 1
ATOM 642 N N . GLU A 1 84 ? 5.704 7.288 -9.721 1.00 83.38 84 GLU A N 1
ATOM 643 C CA . GLU A 1 84 ? 7.032 7.741 -10.153 1.00 83.38 84 GLU A CA 1
ATOM 644 C C . GLU A 1 84 ? 8.038 6.576 -10.185 1.00 83.38 84 GLU A C 1
ATOM 646 O O . GLU A 1 84 ? 8.697 6.354 -11.204 1.00 83.38 84 GLU A O 1
ATOM 651 N N . TRP A 1 85 ? 8.088 5.757 -9.130 1.00 77.94 85 TRP A N 1
ATOM 652 C CA . TRP A 1 85 ? 8.933 4.558 -9.069 1.00 77.94 85 TRP A CA 1
ATOM 653 C C . TRP A 1 85 ? 8.601 3.540 -10.159 1.00 77.94 85 TRP A C 1
ATOM 655 O O . TRP A 1 85 ? 9.498 3.012 -10.816 1.00 77.94 85 TRP A O 1
ATOM 665 N N . ALA A 1 86 ? 7.315 3.290 -10.397 1.00 76.62 86 ALA A N 1
ATOM 666 C CA . ALA A 1 86 ? 6.853 2.401 -11.452 1.00 76.62 86 ALA A CA 1
ATOM 667 C C . ALA A 1 86 ? 7.278 2.888 -12.847 1.00 76.62 86 ALA A C 1
ATOM 669 O O . ALA A 1 86 ? 7.671 2.083 -13.692 1.00 76.62 86 ALA A O 1
ATOM 670 N N . GLN A 1 87 ? 7.229 4.199 -13.105 1.00 76.69 87 GLN A N 1
ATOM 671 C CA . GLN A 1 87 ? 7.713 4.771 -14.366 1.00 76.69 87 GLN A CA 1
ATOM 672 C C . GLN A 1 87 ? 9.223 4.594 -14.533 1.00 76.69 87 GLN A C 1
ATOM 674 O O . GLN A 1 87 ? 9.662 4.137 -15.588 1.00 76.69 87 GLN A O 1
ATOM 679 N N . VAL A 1 88 ? 10.000 4.901 -13.494 1.00 80.38 88 VAL A N 1
ATOM 680 C CA . VAL A 1 88 ? 11.462 4.752 -13.490 1.00 80.38 88 VAL A CA 1
ATOM 681 C C . VAL A 1 88 ? 11.866 3.299 -13.755 1.00 80.38 88 VAL A C 1
ATOM 683 O O . VAL A 1 88 ? 12.707 3.022 -14.609 1.00 80.38 88 VAL A O 1
ATOM 686 N N . LEU A 1 89 ? 11.220 2.343 -13.090 1.00 74.25 89 LEU A N 1
ATOM 687 C CA . LEU A 1 89 ? 11.516 0.925 -13.274 1.00 74.25 89 LEU A CA 1
ATOM 688 C C . LEU A 1 89 ? 11.113 0.399 -14.661 1.00 74.25 89 LEU A C 1
ATOM 690 O O . LEU A 1 89 ? 11.838 -0.405 -15.250 1.00 74.25 89 LEU A O 1
ATOM 694 N N . ARG A 1 90 ? 10.009 0.895 -15.237 1.00 74.25 90 ARG A N 1
ATOM 695 C CA . ARG A 1 90 ? 9.639 0.585 -16.628 1.00 74.25 90 ARG A CA 1
ATOM 696 C C . ARG A 1 90 ? 10.654 1.111 -17.639 1.00 74.25 90 ARG A C 1
ATOM 698 O O . ARG A 1 90 ? 10.878 0.439 -18.639 1.00 74.25 90 ARG A O 1
ATOM 705 N N . GLN A 1 91 ? 11.273 2.263 -17.386 1.00 76.44 91 GLN A N 1
ATOM 706 C CA . GLN A 1 91 ? 12.355 2.784 -18.231 1.00 76.44 91 GLN A CA 1
ATOM 707 C C . GLN A 1 91 ? 13.629 1.935 -18.098 1.00 76.44 91 GLN A C 1
ATOM 709 O O . GLN A 1 91 ? 14.321 1.690 -19.084 1.00 76.44 91 GLN A O 1
ATOM 714 N N . MET A 1 92 ? 13.918 1.425 -16.897 1.00 72.12 92 MET A N 1
ATOM 715 C CA . MET A 1 92 ? 15.085 0.570 -16.650 1.00 72.12 92 MET A CA 1
ATOM 716 C C . MET A 1 92 ? 14.946 -0.867 -17.177 1.00 72.12 92 MET A C 1
ATOM 718 O O . MET A 1 92 ? 15.971 -1.513 -17.393 1.00 72.12 92 MET A O 1
ATOM 722 N N . ARG A 1 93 ? 13.727 -1.351 -17.483 1.00 66.69 93 ARG A N 1
ATOM 723 C CA . ARG A 1 93 ? 13.486 -2.671 -18.118 1.00 66.69 93 ARG A CA 1
ATOM 724 C C . ARG A 1 93 ? 14.316 -2.917 -19.376 1.00 66.69 93 ARG A C 1
ATOM 726 O O . ARG A 1 93 ? 14.525 -4.060 -19.758 1.00 66.69 93 ARG A O 1
ATOM 733 N N . HIS A 1 94 ? 14.705 -1.851 -20.069 1.00 67.19 94 HIS A N 1
ATOM 734 C CA . HIS A 1 94 ? 15.436 -1.924 -21.333 1.00 67.19 94 HIS A CA 1
ATOM 735 C C . HIS A 1 94 ? 16.940 -2.167 -21.114 1.00 67.19 94 HIS A C 1
ATOM 737 O O . HIS A 1 94 ? 17.648 -2.479 -22.065 1.00 67.19 94 HIS A O 1
ATOM 743 N N . VAL A 1 95 ? 17.421 -2.001 -19.875 1.00 68.00 95 VAL A N 1
ATOM 744 C CA . VAL A 1 95 ? 18.837 -2.071 -19.481 1.00 68.00 95 VAL A CA 1
ATOM 745 C C . VAL A 1 95 ? 19.128 -3.322 -18.646 1.00 68.00 95 VAL A C 1
ATOM 747 O O . VAL A 1 95 ? 20.208 -3.892 -18.762 1.00 68.00 95 VAL A O 1
ATOM 750 N N . ALA A 1 96 ? 18.169 -3.769 -17.836 1.00 61.06 96 ALA A N 1
ATOM 751 C CA . ALA A 1 96 ? 18.229 -5.017 -17.081 1.00 61.06 96 ALA A CA 1
ATOM 752 C C . ALA A 1 96 ? 16.813 -5.574 -16.901 1.00 61.06 96 ALA A C 1
ATOM 754 O O . ALA A 1 96 ? 15.846 -4.806 -16.810 1.00 61.06 96 ALA A O 1
ATOM 755 N N . SER A 1 97 ? 16.667 -6.900 -16.842 1.00 58.19 97 SER A N 1
ATOM 756 C CA . SER A 1 97 ? 15.356 -7.475 -16.558 1.00 58.19 97 SER A CA 1
ATOM 757 C C . SER A 1 97 ? 14.948 -7.132 -15.110 1.00 58.19 97 SER A C 1
ATOM 759 O O . SER A 1 97 ? 15.782 -7.159 -14.204 1.00 58.19 97 SER A O 1
ATOM 761 N N . PRO A 1 98 ? 13.679 -6.774 -14.841 1.00 55.50 98 PRO A N 1
ATOM 762 C CA . PRO A 1 98 ? 13.217 -6.417 -13.493 1.00 55.50 98 PRO A CA 1
ATOM 763 C C . PRO A 1 98 ? 13.491 -7.493 -12.447 1.00 55.50 98 PRO A C 1
ATOM 765 O O . PRO A 1 98 ? 13.744 -7.185 -11.286 1.00 55.50 98 PRO A O 1
ATOM 768 N N . GLU A 1 99 ? 13.419 -8.745 -12.890 1.00 56.53 99 GLU A N 1
ATOM 769 C CA . GLU A 1 99 ? 13.608 -9.954 -12.095 1.00 56.53 99 GLU A CA 1
ATOM 770 C C . GLU A 1 99 ? 15.075 -10.134 -11.673 1.00 56.53 99 GLU A C 1
ATOM 772 O O . GLU A 1 99 ? 15.337 -10.707 -10.621 1.00 56.53 99 GLU A O 1
ATOM 777 N N . GLU A 1 100 ? 16.031 -9.589 -12.434 1.00 54.09 100 GLU A N 1
ATOM 778 C CA . GLU A 1 100 ? 17.461 -9.585 -12.089 1.00 54.09 100 GLU A CA 1
ATOM 779 C C . GLU A 1 100 ? 17.847 -8.456 -11.122 1.00 54.09 100 GLU A C 1
ATOM 781 O O . GLU A 1 100 ? 18.869 -8.553 -10.444 1.00 54.09 100 GLU A O 1
ATOM 786 N N . VAL A 1 101 ? 17.053 -7.382 -11.041 1.00 51.47 101 VAL A N 1
ATOM 787 C CA . VAL A 1 101 ? 17.376 -6.193 -10.229 1.00 51.47 101 VAL A CA 1
ATOM 788 C C . VAL A 1 101 ? 16.701 -6.225 -8.853 1.00 51.47 101 VAL A C 1
ATOM 790 O O . VAL A 1 101 ? 17.223 -5.637 -7.906 1.00 51.47 101 VAL A O 1
ATOM 793 N N . ILE A 1 102 ? 15.555 -6.903 -8.709 1.00 55.59 102 ILE A N 1
ATOM 794 C CA . ILE A 1 102 ? 14.764 -6.904 -7.468 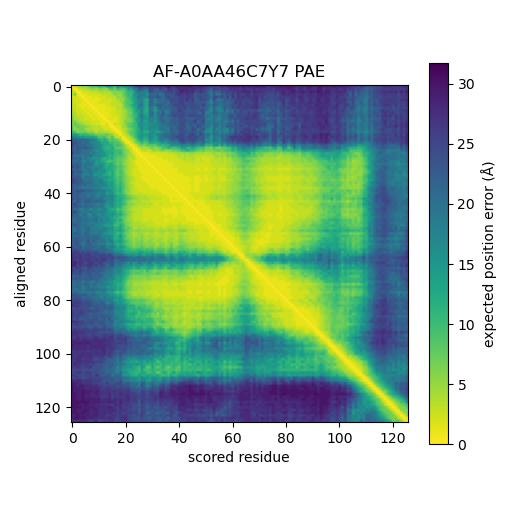1.00 55.59 102 ILE A CA 1
ATOM 795 C C . ILE A 1 102 ? 14.327 -8.336 -7.094 1.00 55.59 102 ILE A C 1
ATOM 797 O O . ILE A 1 102 ? 13.281 -8.805 -7.539 1.00 55.59 102 ILE A O 1
ATOM 801 N N . ASP A 1 103 ? 15.082 -9.008 -6.210 1.00 59.59 103 ASP A N 1
ATOM 802 C CA . ASP A 1 103 ? 14.614 -10.219 -5.501 1.00 59.59 103 ASP A CA 1
ATOM 803 C C . ASP A 1 103 ? 13.706 -9.792 -4.337 1.00 59.59 103 ASP A C 1
ATOM 805 O O . ASP A 1 103 ? 14.167 -9.441 -3.247 1.00 59.59 103 ASP A O 1
ATOM 809 N N . TYR A 1 104 ? 12.397 -9.757 -4.589 1.00 53.88 104 TYR A N 1
ATOM 810 C CA . TYR A 1 104 ? 11.393 -9.437 -3.579 1.00 53.88 104 TYR A CA 1
ATOM 811 C C . TYR A 1 104 ? 10.833 -10.718 -2.955 1.00 53.88 104 TYR A C 1
ATOM 813 O O . TYR A 1 104 ? 10.076 -11.455 -3.589 1.00 53.88 104 TYR A O 1
ATOM 821 N N . LYS A 1 105 ? 11.172 -10.959 -1.683 1.00 56.53 105 LYS A N 1
ATOM 822 C CA . LYS A 1 105 ? 10.597 -12.032 -0.862 1.00 56.53 105 LYS A CA 1
ATOM 823 C C . LYS A 1 105 ? 9.868 -11.442 0.332 1.00 56.53 105 LYS A C 1
ATOM 825 O O . LYS A 1 105 ? 10.483 -10.808 1.187 1.00 56.53 105 LYS A O 1
ATOM 830 N N . GLN A 1 106 ? 8.570 -11.710 0.419 1.00 52.88 106 GLN A N 1
ATOM 831 C CA . GLN A 1 106 ? 7.749 -11.350 1.566 1.00 52.88 106 GLN A CA 1
ATOM 832 C C . GLN A 1 106 ? 7.352 -12.617 2.335 1.00 52.88 106 GLN A C 1
ATOM 834 O O . GLN A 1 106 ? 6.822 -13.568 1.766 1.00 52.88 106 GLN A O 1
ATOM 839 N N . SER A 1 107 ? 7.618 -12.643 3.641 1.00 55.53 107 SER A N 1
ATOM 840 C CA . SER A 1 107 ? 7.182 -13.718 4.538 1.00 55.53 107 SER A CA 1
ATOM 841 C C . SER A 1 107 ? 6.173 -13.173 5.540 1.00 55.53 107 SER A C 1
ATOM 843 O O . SER A 1 107 ? 6.495 -12.255 6.294 1.00 55.53 107 SER A O 1
ATOM 845 N N . ILE A 1 108 ? 4.971 -13.746 5.575 1.00 55.75 108 ILE A N 1
ATOM 846 C CA . ILE A 1 108 ? 3.946 -13.392 6.561 1.00 55.75 108 ILE A CA 1
ATOM 847 C C . ILE A 1 108 ? 4.118 -14.312 7.769 1.00 55.75 108 ILE A C 1
ATOM 849 O O . ILE A 1 108 ? 3.876 -15.514 7.690 1.00 55.75 108 ILE A O 1
ATOM 853 N N . SER A 1 109 ? 4.552 -13.757 8.897 1.00 49.69 109 SER A N 1
ATOM 854 C CA . SER A 1 109 ? 4.543 -14.457 10.180 1.00 49.69 109 SER A CA 1
ATOM 855 C C . SER A 1 109 ? 3.195 -14.231 10.863 1.00 49.69 109 SER A C 1
ATOM 857 O O . SER A 1 109 ? 2.903 -13.109 11.278 1.00 49.69 109 SER A O 1
ATOM 859 N N . LEU A 1 110 ? 2.377 -15.279 10.991 1.00 46.12 110 LEU A N 1
ATOM 860 C CA . LEU A 1 110 ? 1.180 -15.228 11.835 1.00 46.12 110 LEU A CA 1
ATOM 861 C C . LEU A 1 110 ? 1.614 -14.934 13.282 1.00 46.12 110 LEU A C 1
ATOM 863 O O . LEU A 1 110 ? 2.565 -15.568 13.760 1.00 46.12 110 LEU A O 1
ATOM 867 N N . PRO A 1 111 ? 0.961 -14.000 13.999 1.00 42.97 111 PRO A N 1
ATOM 868 C CA . PRO A 1 111 ? 1.212 -13.844 15.420 1.00 42.97 111 PRO A CA 1
ATOM 869 C C . PRO A 1 111 ? 0.896 -15.176 16.109 1.00 42.97 111 PRO A C 1
ATOM 871 O O . PRO A 1 111 ? -0.220 -15.685 16.027 1.00 42.97 111 PRO A O 1
ATOM 874 N N . HIS A 1 112 ? 1.903 -15.762 16.758 1.00 35.34 112 HIS A N 1
ATOM 875 C CA . HIS A 1 112 ? 1.724 -16.928 17.614 1.00 35.34 112 HIS A CA 1
ATOM 876 C C . HIS A 1 112 ? 0.739 -16.539 18.722 1.00 35.34 112 HIS A C 1
ATOM 878 O O . HIS A 1 112 ? 1.099 -15.817 19.653 1.00 35.34 112 HIS A O 1
ATOM 884 N N . ALA A 1 113 ? -0.501 -17.023 18.650 1.00 33.97 113 ALA A N 1
ATOM 885 C CA . ALA A 1 113 ? -1.285 -17.196 19.859 1.00 33.97 113 ALA A CA 1
ATOM 886 C C . ALA A 1 113 ? -0.514 -18.214 20.708 1.00 33.97 113 ALA A C 1
ATOM 888 O O . ALA A 1 113 ? -0.370 -19.376 20.324 1.00 33.97 113 ALA A O 1
ATOM 889 N N . ALA A 1 114 ? 0.085 -17.747 21.804 1.00 36.12 114 ALA A N 1
ATOM 890 C CA . ALA A 1 114 ? 0.815 -18.589 22.739 1.00 36.12 114 ALA A CA 1
ATOM 891 C C . ALA A 1 114 ? -0.103 -19.735 23.195 1.00 36.12 114 ALA A C 1
ATOM 893 O O . ALA A 1 114 ? -1.054 -19.496 23.935 1.00 36.12 114 ALA A O 1
ATOM 894 N N . GLY A 1 115 ? 0.144 -20.964 22.728 1.00 33.41 115 GLY A N 1
ATOM 895 C CA . GLY A 1 115 ? -0.636 -22.109 23.201 1.00 33.41 115 GLY A CA 1
ATOM 896 C C . GLY A 1 115 ? -0.761 -23.347 22.318 1.00 33.41 115 GLY A C 1
ATOM 897 O O . GLY A 1 115 ? -1.361 -24.307 22.785 1.00 33.41 115 GLY A O 1
ATOM 898 N N . SER A 1 116 ? -0.218 -23.413 21.099 1.00 30.59 116 SER A N 1
ATOM 899 C CA . SER A 1 116 ? -0.210 -24.692 20.368 1.00 30.59 116 SER A CA 1
ATOM 900 C C . SER A 1 116 ? 1.134 -24.968 19.709 1.00 30.59 116 SER A C 1
ATOM 902 O O . SER A 1 116 ? 1.693 -24.154 18.980 1.00 30.59 116 SER A O 1
ATOM 904 N N . ALA A 1 117 ? 1.692 -26.118 20.070 1.00 36.47 117 ALA A N 1
ATOM 905 C CA . ALA A 1 117 ? 2.969 -26.605 19.603 1.00 36.47 117 ALA A CA 1
ATOM 906 C C . ALA A 1 117 ? 2.949 -26.843 18.086 1.00 36.47 117 ALA A C 1
ATOM 908 O O . ALA A 1 117 ? 2.064 -27.514 17.568 1.00 36.47 117 ALA A O 1
ATOM 909 N N . GLY A 1 118 ? 3.989 -26.345 17.415 1.00 36.12 118 GLY A N 1
ATOM 910 C CA . GLY A 1 118 ? 4.569 -26.951 16.220 1.00 36.12 118 GLY A CA 1
ATOM 911 C C . GLY A 1 118 ? 3.676 -27.064 14.986 1.00 36.12 118 GLY A C 1
ATOM 912 O O . GLY A 1 118 ? 3.222 -28.152 14.652 1.00 36.12 118 GLY A O 1
ATOM 913 N N . PHE A 1 119 ? 3.602 -25.994 14.192 1.00 30.97 119 PHE A N 1
ATOM 914 C CA . PHE A 1 119 ? 3.466 -26.155 12.744 1.00 30.97 119 PHE A CA 1
ATOM 915 C C . PHE A 1 119 ? 4.343 -25.140 12.002 1.00 30.97 119 PHE A C 1
ATOM 917 O O . PHE A 1 119 ? 4.016 -23.964 11.869 1.00 30.97 119 PHE A O 1
ATOM 924 N N . SER A 1 120 ? 5.509 -25.600 11.539 1.00 28.69 120 SER A N 1
ATOM 925 C CA . SER A 1 120 ? 6.363 -24.853 10.612 1.00 28.69 120 SER A CA 1
ATOM 926 C C . SER A 1 120 ? 5.866 -25.117 9.192 1.00 28.69 120 SER A C 1
ATOM 928 O O . SER A 1 120 ? 6.320 -26.045 8.524 1.00 28.69 120 SER A O 1
ATOM 930 N N . ALA A 1 121 ? 4.916 -24.310 8.720 1.00 30.91 121 ALA A N 1
ATOM 931 C CA . ALA A 1 121 ? 4.578 -24.280 7.303 1.00 30.91 121 ALA A CA 1
ATOM 932 C C . ALA A 1 121 ? 5.641 -23.454 6.564 1.00 30.91 121 ALA A C 1
ATOM 934 O O . ALA A 1 121 ? 5.521 -22.246 6.385 1.00 30.91 121 ALA A O 1
ATOM 935 N N . ARG A 1 122 ? 6.729 -24.111 6.153 1.00 26.92 122 ARG A N 1
ATOM 936 C CA . ARG A 1 122 ? 7.690 -23.551 5.199 1.00 26.92 122 ARG A CA 1
ATOM 937 C C . ARG A 1 122 ? 7.050 -23.599 3.809 1.00 26.92 122 ARG A C 1
ATOM 939 O O . ARG A 1 122 ? 7.303 -24.532 3.050 1.00 26.92 122 ARG A O 1
ATOM 946 N N . SER A 1 123 ? 6.208 -22.625 3.474 1.00 30.83 123 SER A N 1
ATOM 947 C CA . SER A 1 123 ? 5.689 -22.468 2.113 1.00 30.83 123 SER A CA 1
ATOM 948 C C . SER A 1 123 ? 6.811 -21.969 1.199 1.00 30.83 123 SER A C 1
ATOM 950 O O . SER A 1 123 ? 7.047 -20.771 1.059 1.00 30.83 123 SER A O 1
ATOM 952 N N . ARG A 1 124 ? 7.547 -22.917 0.611 1.00 29.62 124 ARG A N 1
ATOM 953 C CA . ARG A 1 124 ? 8.334 -22.691 -0.604 1.00 29.62 124 ARG A CA 1
ATOM 954 C C . ARG A 1 124 ? 7.344 -22.447 -1.740 1.00 29.62 124 ARG A C 1
ATOM 956 O O . ARG A 1 124 ? 6.666 -23.386 -2.141 1.00 29.62 124 ARG A O 1
ATOM 963 N N . PHE A 1 125 ? 7.269 -21.222 -2.243 1.00 32.34 125 PHE A N 1
ATOM 964 C CA . PHE A 1 125 ? 6.717 -20.986 -3.573 1.00 32.34 125 PHE A CA 1
ATOM 965 C C . PHE A 1 125 ? 7.868 -21.103 -4.574 1.00 32.34 125 PHE A C 1
ATOM 967 O O . PHE A 1 125 ? 8.918 -20.490 -4.376 1.00 32.34 125 PHE A O 1
ATOM 974 N N . SER A 1 126 ? 7.695 -22.031 -5.521 1.00 33.38 126 SER A N 1
ATOM 975 C CA . SER A 1 126 ? 8.595 -22.274 -6.658 1.00 33.38 126 SER A CA 1
ATOM 976 C C . SER A 1 126 ? 8.361 -21.252 -7.757 1.00 33.38 126 SER A C 1
ATOM 978 O O . SER A 1 126 ? 7.216 -20.752 -7.831 1.00 33.38 126 SER A O 1
#

Organism: NCBI:txid2259622

Sequence (126 aa):
MRLLVLLATLAAVAGVYNYGGNALDEAQVRDFYAAHDKAMRGQDGEALCAMTAPAFEMVVLYRMDSHQQRQTTTREQYCKSNGEWAQVLRQMRHVASPEEVIDYKQSISLPHAAGSAGFSARSRFS

Nearest PDB structures (foldseek):
  6nr8-assembly1_4  TM=3.772E-01  e=6.818E-01  Homo sapiens
  5knd-assembly1_G  TM=2.611E-01  e=9.337E-01  Enterococcus hirae ATCC 9790
  5wlc-assembly1_L5  TM=2.436E-01  e=1.362E+00  Saccharomyces cerevisiae BY4741
  5knb-assembly1_G  TM=2.705E-01  e=1.865E+00  Enterococcus hirae ATCC 9790
  3vr4-assembly1_G  TM=2.511E-01  e=1.865E+00  Enterococcus hirae

Foldseek 3Di:
DVVVVVVVVVVVVVCCVVVPDDDDDPVNVVVLVVQVVCCVLLLPLVSVLVSADQADKDWDWDDDPPDTDIDIAGSVRSSVVSVVSSVVVVVCCVVDNSVVVDPDDDDDDDPDPPDDDDDDPPPDDD

Mean predicted aligned error: 14.43 Å